Protein AF-A0AAW2MIX3-F1 (afdb_monomer_lite)

Structure (mmCIF, N/CA/C/O backbone):
data_AF-A0AAW2MIX3-F1
#
_entry.id   AF-A0AAW2MIX3-F1
#
loop_
_atom_site.group_PDB
_atom_site.id
_atom_site.type_symbol
_atom_site.label_atom_id
_atom_site.label_alt_id
_atom_site.label_comp_id
_atom_site.label_asym_id
_atom_site.label_entity_id
_atom_site.label_seq_id
_atom_site.pdbx_PDB_ins_code
_atom_site.Cartn_x
_atom_site.Cartn_y
_atom_site.Cartn_z
_atom_site.occupancy
_atom_site.B_iso_or_equiv
_atom_site.auth_seq_id
_atom_site.auth_comp_id
_atom_site.auth_asym_id
_atom_site.auth_atom_id
_atom_site.pdbx_PDB_model_num
ATOM 1 N N . MET A 1 1 ? 15.160 -0.524 -24.556 1.00 44.72 1 MET A N 1
ATOM 2 C CA . MET A 1 1 ? 13.922 0.249 -24.308 1.00 44.72 1 MET A CA 1
ATOM 3 C C . MET A 1 1 ? 13.559 0.033 -22.847 1.00 44.72 1 MET A C 1
ATOM 5 O O . MET A 1 1 ? 12.812 -0.873 -22.535 1.00 44.72 1 MET A O 1
ATOM 9 N N . GLU A 1 2 ? 14.205 0.774 -21.946 1.00 51.66 2 GLU A N 1
ATOM 10 C CA . GLU A 1 2 ? 14.177 0.508 -20.489 1.00 51.66 2 GLU A CA 1
ATOM 11 C C . GLU A 1 2 ? 13.822 1.777 -19.703 1.00 51.66 2 GLU A C 1
ATOM 13 O O . GLU A 1 2 ? 13.201 1.726 -18.649 1.00 51.66 2 GLU A O 1
ATOM 18 N N . SER A 1 3 ? 14.149 2.943 -20.270 1.00 54.50 3 SER A N 1
ATOM 19 C CA . SER A 1 3 ? 13.828 4.259 -19.723 1.00 54.50 3 SER A CA 1
ATOM 20 C C . SER A 1 3 ? 12.331 4.548 -19.686 1.00 54.50 3 SER A C 1
ATOM 22 O O . SER A 1 3 ? 11.904 5.355 -18.871 1.00 54.50 3 SER A O 1
ATOM 24 N N . ALA A 1 4 ? 11.529 3.897 -20.539 1.00 54.25 4 ALA A N 1
ATOM 25 C CA . ALA A 1 4 ? 10.089 4.121 -20.558 1.00 54.25 4 ALA A CA 1
ATOM 26 C C . ALA A 1 4 ? 9.392 3.548 -19.309 1.00 54.25 4 ALA A C 1
ATOM 28 O O . ALA A 1 4 ? 8.553 4.183 -18.679 1.00 54.25 4 ALA A O 1
ATOM 29 N N . PHE A 1 5 ? 9.845 2.370 -18.890 1.00 60.25 5 PHE A N 1
ATOM 30 C CA . PHE A 1 5 ? 9.287 1.645 -17.758 1.00 60.25 5 PHE A CA 1
ATOM 31 C C . PHE A 1 5 ? 9.566 2.345 -16.416 1.00 60.25 5 PHE A C 1
ATOM 33 O O . PHE A 1 5 ? 8.817 2.192 -15.455 1.00 60.25 5 PHE A O 1
ATOM 40 N N . THR A 1 6 ? 10.631 3.149 -16.328 1.00 68.31 6 THR A N 1
ATOM 41 C CA . THR A 1 6 ? 11.022 3.818 -15.079 1.00 68.31 6 THR A CA 1
ATOM 42 C C . THR A 1 6 ? 10.226 5.092 -14.804 1.00 68.31 6 THR A C 1
ATOM 44 O O . THR A 1 6 ? 9.919 5.357 -13.639 1.00 68.31 6 THR A O 1
ATOM 47 N N . TRP A 1 7 ? 9.851 5.870 -15.828 1.00 71.38 7 TRP A N 1
ATOM 48 C CA . TRP A 1 7 ? 9.022 7.067 -15.629 1.00 71.38 7 TRP A CA 1
ATOM 49 C C . TRP A 1 7 ? 7.572 6.704 -15.313 1.00 71.38 7 TRP A C 1
ATOM 51 O O . TRP A 1 7 ? 6.997 7.301 -14.403 1.00 71.38 7 TRP A O 1
ATOM 61 N N . GLU A 1 8 ? 7.020 5.686 -15.979 1.00 78.38 8 GLU A N 1
ATOM 62 C CA . GLU A 1 8 ? 5.681 5.154 -15.693 1.00 78.38 8 GLU A CA 1
ATOM 63 C C . GLU A 1 8 ? 5.608 4.614 -14.266 1.00 78.38 8 GLU A C 1
ATOM 65 O O . GLU A 1 8 ? 4.694 4.950 -13.515 1.00 78.38 8 GLU A O 1
ATOM 70 N N . ASN A 1 9 ? 6.623 3.853 -13.846 1.00 80.00 9 ASN A N 1
ATOM 71 C CA . ASN A 1 9 ? 6.695 3.321 -12.490 1.00 80.00 9 ASN A CA 1
ATOM 72 C C . ASN A 1 9 ? 6.850 4.445 -11.448 1.00 80.00 9 ASN A C 1
ATOM 74 O O . ASN A 1 9 ? 6.180 4.442 -10.417 1.00 80.00 9 ASN A O 1
ATOM 78 N N . LYS A 1 10 ? 7.658 5.476 -11.731 1.00 82.31 10 LYS A N 1
ATOM 79 C CA . LYS A 1 10 ? 7.794 6.643 -10.844 1.00 82.31 10 LYS A CA 1
ATOM 80 C C . LYS A 1 10 ? 6.488 7.436 -10.721 1.00 82.31 10 LYS A C 1
ATOM 82 O O . LYS A 1 10 ? 6.138 7.844 -9.614 1.00 82.31 10 LYS A O 1
ATOM 87 N N . ALA A 1 11 ? 5.767 7.632 -11.824 1.00 87.44 11 ALA A N 1
ATOM 88 C CA . ALA A 1 11 ? 4.453 8.271 -11.817 1.00 87.44 11 ALA A CA 1
ATOM 89 C C . ALA A 1 11 ? 3.439 7.435 -11.020 1.00 87.44 11 ALA A C 1
ATOM 91 O O . ALA A 1 11 ? 2.768 7.964 -10.138 1.00 87.44 11 ALA A O 1
ATOM 92 N N . LEU A 1 12 ? 3.405 6.119 -11.238 1.00 87.50 12 LEU A N 1
ATOM 93 C CA . LEU A 1 12 ? 2.524 5.199 -10.519 1.00 87.50 12 LEU A CA 1
ATOM 94 C C . LEU A 1 12 ? 2.807 5.174 -9.008 1.00 87.50 12 LEU A C 1
ATOM 96 O O . LEU A 1 12 ? 1.877 5.213 -8.204 1.00 87.50 12 LEU A O 1
ATOM 100 N N . ILE A 1 13 ? 4.081 5.165 -8.604 1.00 87.81 13 ILE A N 1
ATOM 101 C CA . ILE A 1 13 ? 4.487 5.278 -7.195 1.00 87.81 13 ILE A CA 1
ATOM 102 C C . ILE A 1 13 ? 3.988 6.596 -6.594 1.00 87.81 13 ILE A C 1
ATOM 104 O O . ILE A 1 13 ? 3.504 6.606 -5.459 1.00 87.81 13 ILE A O 1
ATOM 108 N N . ASN A 1 14 ? 4.093 7.699 -7.337 1.00 90.81 14 ASN A N 1
ATOM 109 C CA . ASN A 1 14 ? 3.629 9.002 -6.875 1.00 90.81 14 ASN A CA 1
ATOM 110 C C . ASN A 1 14 ? 2.103 9.022 -6.678 1.00 90.81 14 ASN A C 1
ATOM 112 O O . ASN A 1 14 ? 1.632 9.445 -5.623 1.00 90.81 14 ASN A O 1
ATOM 116 N N . GLU A 1 15 ? 1.336 8.502 -7.637 1.00 92.38 15 GLU A N 1
ATOM 117 C CA . GLU A 1 15 ? -0.127 8.395 -7.534 1.00 92.38 15 GLU A CA 1
ATOM 118 C C . GLU A 1 15 ? -0.562 7.489 -6.371 1.00 92.38 15 GLU A C 1
ATOM 120 O O . GLU A 1 15 ? -1.434 7.854 -5.579 1.00 92.38 15 GLU A O 1
ATOM 125 N N . LEU A 1 16 ? 0.092 6.337 -6.190 1.00 92.06 16 LEU A N 1
ATOM 126 C CA . LEU A 1 16 ? -0.186 5.437 -5.065 1.00 92.06 16 LEU A CA 1
ATOM 127 C C . LEU A 1 16 ? 0.159 6.064 -3.712 1.00 92.06 16 LEU A C 1
ATOM 129 O O . LEU A 1 16 ? -0.563 5.854 -2.737 1.00 92.06 16 LEU A O 1
ATOM 133 N N . THR A 1 17 ? 1.236 6.847 -3.643 1.00 91.44 17 THR A N 1
ATOM 134 C CA . THR A 1 17 ? 1.628 7.557 -2.418 1.00 91.44 17 THR A CA 1
ATOM 135 C C . THR A 1 17 ? 0.598 8.626 -2.059 1.00 91.44 17 THR A C 1
ATOM 137 O O . THR A 1 17 ? 0.156 8.687 -0.910 1.00 91.44 17 THR A O 1
ATOM 140 N N . GLN A 1 18 ? 0.145 9.408 -3.043 1.00 94.38 18 GLN A N 1
ATOM 141 C CA . GLN A 1 18 ? -0.931 10.383 -2.853 1.00 94.38 18 GLN A CA 1
ATOM 142 C C . GLN A 1 18 ? -2.241 9.706 -2.415 1.00 94.38 18 GLN A C 1
ATOM 144 O O . GLN A 1 18 ? -2.898 10.171 -1.482 1.00 94.38 18 GLN A O 1
ATOM 149 N N . GLY A 1 19 ? -2.614 8.584 -3.040 1.00 93.00 19 GLY A N 1
ATOM 150 C CA . GLY A 1 19 ? -3.798 7.804 -2.665 1.00 93.00 19 GLY A CA 1
ATOM 151 C C . GLY A 1 19 ? -3.736 7.273 -1.228 1.00 93.00 19 GLY A C 1
ATOM 152 O O . GLY A 1 19 ? -4.713 7.382 -0.483 1.00 93.00 19 GLY A O 1
ATOM 153 N N . LEU A 1 20 ? -2.570 6.773 -0.806 1.00 92.88 20 LEU A N 1
ATOM 154 C CA . LEU A 1 20 ? -2.325 6.314 0.563 1.00 92.88 20 LEU A CA 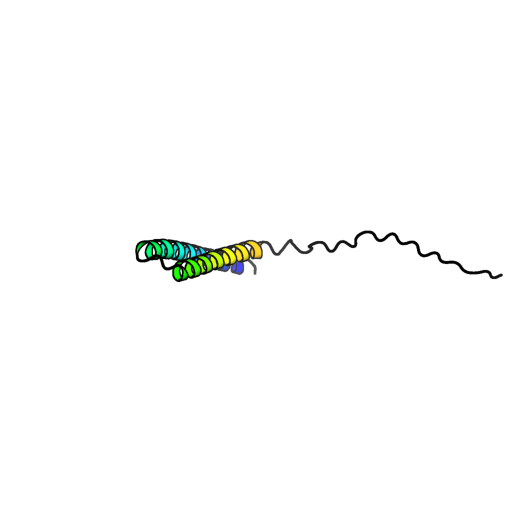1
ATOM 155 C C . LEU A 1 20 ? -2.475 7.446 1.588 1.00 92.88 20 LEU A C 1
ATOM 157 O O . LEU A 1 20 ? -3.069 7.245 2.649 1.00 92.88 20 LEU A O 1
ATOM 161 N N . GLU A 1 21 ? -1.957 8.636 1.289 1.00 94.31 21 GLU A N 1
ATOM 162 C CA . GLU A 1 21 ? -2.088 9.792 2.178 1.00 94.31 21 GLU A CA 1
ATOM 163 C C . GLU A 1 21 ? -3.549 10.234 2.322 1.00 94.31 21 GLU A C 1
ATOM 165 O O . GLU A 1 21 ? -4.033 10.411 3.444 1.00 94.31 21 GLU A O 1
ATOM 170 N N . LYS A 1 22 ? -4.295 10.298 1.213 1.00 92.62 22 LYS A N 1
ATOM 171 C CA . LYS A 1 22 ? -5.737 10.589 1.242 1.00 92.62 22 LYS A CA 1
ATOM 172 C C . LYS A 1 22 ? -6.516 9.543 2.040 1.00 92.62 22 LYS A C 1
ATOM 174 O O . LYS A 1 22 ? -7.395 9.909 2.816 1.00 92.62 22 LYS A O 1
ATOM 179 N N . ALA A 1 23 ? -6.171 8.258 1.929 1.00 92.38 23 ALA A N 1
ATOM 180 C CA . ALA A 1 23 ? -6.789 7.198 2.728 1.00 92.38 23 ALA A CA 1
ATOM 181 C C . ALA A 1 23 ? -6.498 7.350 4.235 1.00 92.38 23 ALA A C 1
ATOM 183 O O . ALA A 1 23 ? -7.377 7.109 5.067 1.00 92.38 23 ALA A O 1
ATOM 184 N N . LYS A 1 24 ? -5.291 7.797 4.609 1.00 90.81 24 LYS A N 1
ATOM 185 C CA . LYS A 1 24 ? -4.951 8.114 6.007 1.00 90.81 24 LYS A CA 1
ATOM 186 C C . LYS A 1 24 ? -5.744 9.312 6.528 1.00 90.81 24 LYS A C 1
ATOM 188 O O . LYS A 1 24 ? -6.254 9.242 7.644 1.00 90.81 24 LYS A O 1
ATOM 193 N N . GLN A 1 25 ? -5.892 10.368 5.727 1.00 90.69 25 GLN A N 1
ATOM 194 C CA . GLN A 1 25 ? -6.741 11.514 6.075 1.00 90.69 25 GLN A CA 1
ATOM 195 C C . GLN A 1 25 ? -8.205 11.085 6.233 1.00 90.69 25 GLN A C 1
ATOM 197 O O . GLN A 1 25 ? -8.835 11.406 7.240 1.00 90.69 25 GLN A O 1
ATOM 202 N N . LEU A 1 26 ? -8.720 10.268 5.308 1.00 88.75 26 LEU A N 1
ATOM 203 C CA . LEU A 1 26 ? -10.071 9.709 5.376 1.00 88.75 26 LEU A CA 1
ATOM 204 C C . LEU A 1 26 ? -10.294 8.915 6.674 1.00 88.75 26 LEU A C 1
ATOM 206 O O . LEU A 1 26 ? -11.339 9.062 7.305 1.00 88.75 26 LEU A O 1
ATOM 210 N N . ARG A 1 27 ? -9.297 8.140 7.127 1.00 87.31 27 ARG A N 1
ATOM 211 C CA . ARG A 1 27 ? -9.352 7.442 8.422 1.00 87.31 27 ARG A CA 1
ATOM 212 C C . ARG A 1 27 ? -9.512 8.400 9.598 1.00 87.31 27 ARG A C 1
ATOM 214 O O . ARG A 1 27 ? -10.306 8.121 10.490 1.00 87.31 27 ARG A O 1
ATOM 221 N N . ILE A 1 28 ? -8.777 9.510 9.607 1.00 85.31 28 ILE A N 1
ATOM 222 C CA . ILE A 1 28 ? -8.851 10.511 10.682 1.00 85.31 28 ILE A CA 1
ATOM 223 C C . ILE A 1 28 ? -10.241 11.162 10.702 1.00 85.31 28 ILE A C 1
ATOM 225 O O . ILE A 1 28 ? -10.866 11.232 11.758 1.00 85.31 28 ILE A O 1
ATOM 229 N N . HIS A 1 29 ? -10.759 11.562 9.537 1.00 83.81 29 HIS A N 1
ATOM 230 C CA . HIS A 1 29 ? -12.088 12.170 9.422 1.00 83.81 29 HIS A CA 1
ATOM 231 C C . HIS A 1 29 ? -13.217 11.223 9.849 1.00 83.81 29 HIS A C 1
ATOM 233 O O . HIS A 1 29 ? -14.113 11.629 10.590 1.00 83.81 29 HIS A O 1
ATOM 239 N N . LEU A 1 30 ? -13.168 9.954 9.436 1.00 81.75 30 LEU A N 1
ATOM 240 C CA . LEU A 1 30 ? -14.192 8.971 9.802 1.00 81.75 30 LEU A CA 1
ATOM 241 C C . LEU A 1 30 ? -14.128 8.605 11.291 1.00 81.75 30 LEU A C 1
ATOM 243 O O . LEU A 1 30 ? -15.164 8.573 11.954 1.00 81.75 30 LEU A O 1
ATOM 247 N N . CYS A 1 31 ? -12.922 8.442 11.846 1.00 72.25 31 CYS A N 1
ATOM 248 C CA . CYS A 1 31 ? -12.724 8.203 13.279 1.00 72.25 31 CYS A CA 1
ATOM 249 C C . CYS A 1 31 ? -13.235 9.373 14.142 1.00 72.25 31 CYS A C 1
ATOM 251 O O . CYS A 1 31 ? -13.763 9.155 15.228 1.00 72.25 31 CYS A O 1
ATOM 253 N N . SER A 1 32 ? -13.142 10.608 13.634 1.00 75.50 32 SER A N 1
ATOM 254 C CA . SER A 1 32 ? -13.650 11.803 14.316 1.00 75.50 32 SER A CA 1
ATOM 255 C C . SER A 1 32 ? -15.173 11.954 14.263 1.00 75.50 32 SER A C 1
ATOM 257 O O . SER A 1 32 ? -15.723 12.655 15.109 1.00 75.50 32 SER A O 1
ATOM 259 N N . THR A 1 33 ? -15.850 11.374 13.266 1.00 70.50 33 THR A N 1
ATOM 260 C CA . THR A 1 33 ? -17.278 11.648 13.019 1.00 70.50 33 THR A CA 1
ATOM 261 C C . THR A 1 33 ? -18.178 10.586 13.645 1.00 70.50 33 THR A C 1
ATOM 263 O O . THR A 1 33 ? -19.141 10.932 14.317 1.00 70.50 33 THR A O 1
ATOM 266 N N . CYS A 1 34 ? -17.850 9.303 13.476 1.00 63.03 34 CYS A N 1
ATOM 267 C CA . CYS A 1 34 ? -18.489 8.176 14.163 1.00 63.03 34 CYS A CA 1
ATOM 268 C C . CYS A 1 34 ? -17.595 6.937 13.985 1.00 63.03 34 CYS A C 1
ATOM 270 O O . CYS A 1 34 ? -17.536 6.402 12.875 1.00 63.03 34 CYS A O 1
ATOM 272 N N . PRO A 1 35 ? -16.921 6.438 15.035 1.00 66.50 35 PRO A N 1
ATOM 273 C CA . PRO A 1 35 ? -16.070 5.262 14.913 1.00 66.50 35 PRO A CA 1
ATOM 274 C C . PRO A 1 35 ? -16.933 4.011 14.709 1.00 66.50 35 PRO A C 1
ATOM 276 O O . PRO A 1 35 ? -17.456 3.425 15.653 1.00 66.50 35 PRO A O 1
ATOM 279 N N . SER A 1 36 ? -17.095 3.597 13.454 1.00 78.25 36 SER A N 1
ATOM 280 C CA . SER A 1 36 ? -17.658 2.295 13.107 1.00 78.25 36 SER A CA 1
ATOM 281 C C . SER A 1 36 ? -16.516 1.304 12.901 1.00 78.25 36 SER A C 1
ATOM 283 O O . SER A 1 36 ? -15.646 1.520 12.056 1.00 78.25 36 SER A O 1
ATOM 285 N N . GLU A 1 37 ? -16.526 0.198 13.644 1.00 79.31 37 GLU A N 1
ATOM 286 C CA . GLU A 1 37 ? -15.515 -0.865 13.541 1.00 79.31 37 GLU A CA 1
ATOM 287 C C . GLU A 1 37 ? -15.379 -1.391 12.100 1.00 79.31 37 GLU A C 1
ATOM 289 O O . GLU A 1 37 ? -14.273 -1.595 11.599 1.00 79.31 37 GLU A O 1
ATOM 294 N N . ALA A 1 38 ? -16.498 -1.505 11.378 1.00 81.12 38 ALA A N 1
ATOM 295 C CA . ALA A 1 38 ? -16.507 -1.892 9.970 1.00 81.12 38 ALA A CA 1
ATOM 296 C C . ALA A 1 38 ? -15.781 -0.873 9.069 1.00 81.12 38 ALA A C 1
ATOM 298 O O . ALA A 1 38 ? -15.076 -1.268 8.138 1.00 81.12 38 ALA A O 1
ATOM 299 N N . GLN A 1 39 ? -15.909 0.429 9.348 1.00 83.69 39 GLN A N 1
ATOM 300 C CA . GLN A 1 39 ? -15.207 1.473 8.593 1.00 83.69 39 GLN A CA 1
ATOM 301 C C . GLN A 1 39 ? -13.701 1.454 8.871 1.00 83.69 39 GLN A C 1
ATOM 303 O O . GLN A 1 39 ? -12.917 1.555 7.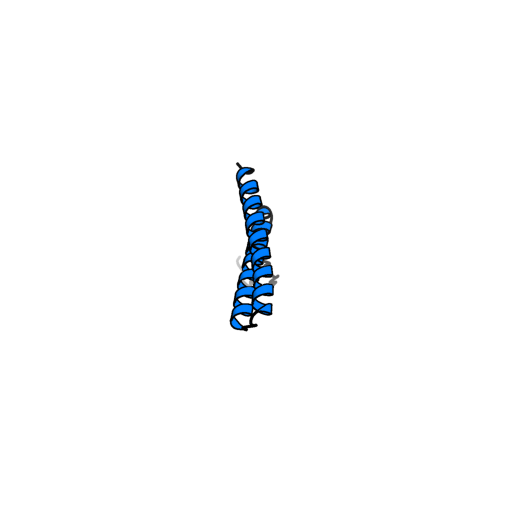925 1.00 83.69 39 GLN A O 1
ATOM 3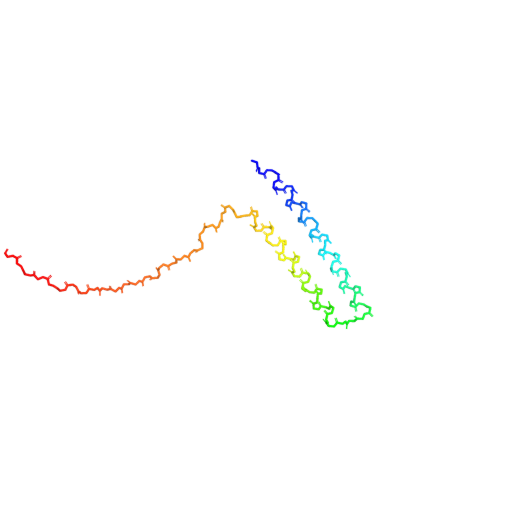08 N N . ASP A 1 40 ? -13.281 1.263 10.127 1.00 84.12 40 ASP A N 1
ATOM 309 C CA . ASP A 1 40 ? -11.856 1.138 10.473 1.00 84.12 40 ASP A CA 1
ATOM 310 C C . ASP A 1 40 ? -11.225 -0.089 9.798 1.00 84.12 40 ASP A C 1
ATOM 312 O O . ASP A 1 40 ? -10.146 0.008 9.208 1.00 84.12 40 ASP A O 1
ATOM 316 N N . LEU A 1 41 ? -11.926 -1.228 9.789 1.00 87.69 41 LEU A N 1
ATOM 317 C CA . LEU A 1 41 ? -11.475 -2.441 9.103 1.00 87.69 41 LEU A CA 1
ATOM 318 C C . LEU A 1 41 ? -11.311 -2.233 7.591 1.00 87.69 41 LEU A C 1
ATOM 320 O O . LEU A 1 41 ? -10.299 -2.655 7.020 1.00 87.69 41 LEU A O 1
ATOM 324 N N . LEU A 1 42 ? -12.271 -1.572 6.936 1.00 88.25 42 LEU A N 1
ATOM 325 C CA . LEU A 1 42 ? -12.180 -1.249 5.508 1.00 88.25 42 LEU A CA 1
ATOM 326 C C . LEU A 1 42 ? -11.007 -0.304 5.226 1.00 88.25 42 LEU A C 1
ATOM 328 O O . LEU A 1 42 ? -10.216 -0.567 4.320 1.00 88.25 42 LEU A O 1
ATOM 332 N N . LEU A 1 43 ? -10.830 0.739 6.036 1.00 90.00 43 LEU A N 1
ATOM 333 C CA . LEU A 1 43 ? -9.725 1.689 5.900 1.00 90.00 43 LEU A CA 1
ATOM 334 C C . LEU A 1 43 ? -8.360 1.034 6.100 1.00 90.00 43 LEU A C 1
ATOM 336 O O . LEU A 1 43 ? -7.444 1.274 5.313 1.00 90.00 43 LEU A O 1
ATOM 340 N N . ARG A 1 44 ? -8.216 0.164 7.103 1.00 89.94 44 ARG A N 1
ATOM 341 C CA . ARG A 1 44 ? -6.985 -0.615 7.305 1.00 89.94 44 ARG A CA 1
ATOM 342 C C . ARG A 1 44 ? -6.680 -1.507 6.113 1.00 89.94 44 ARG A C 1
ATOM 344 O O . ARG A 1 44 ? -5.523 -1.575 5.699 1.00 89.94 44 ARG A O 1
ATOM 351 N N . ARG A 1 45 ? -7.691 -2.173 5.542 1.00 92.50 45 ARG A N 1
ATOM 352 C CA . ARG A 1 45 ? -7.507 -2.978 4.325 1.00 92.50 45 ARG A CA 1
ATOM 353 C C . ARG A 1 45 ? -7.055 -2.111 3.160 1.00 92.50 45 ARG A C 1
ATOM 355 O O . ARG A 1 45 ? -6.072 -2.468 2.520 1.00 92.50 45 ARG A O 1
ATOM 362 N N . ILE A 1 46 ? -7.705 -0.972 2.926 1.00 92.56 46 ILE A N 1
ATOM 363 C CA . ILE A 1 46 ? -7.324 -0.025 1.870 1.00 92.56 46 ILE A CA 1
ATOM 364 C C . ILE A 1 46 ? -5.856 0.382 2.045 1.00 92.56 46 ILE A C 1
ATOM 366 O O . ILE A 1 46 ? -5.051 0.141 1.147 1.00 92.56 46 ILE A O 1
ATOM 370 N N . ILE A 1 47 ? -5.482 0.884 3.226 1.00 92.06 47 ILE A N 1
ATOM 371 C CA . ILE A 1 47 ? -4.108 1.295 3.558 1.00 92.06 47 ILE A CA 1
ATOM 372 C C . ILE A 1 47 ? -3.110 0.151 3.317 1.00 92.06 47 ILE A C 1
ATOM 374 O O . ILE A 1 47 ? -2.130 0.337 2.598 1.00 92.06 47 ILE A O 1
ATO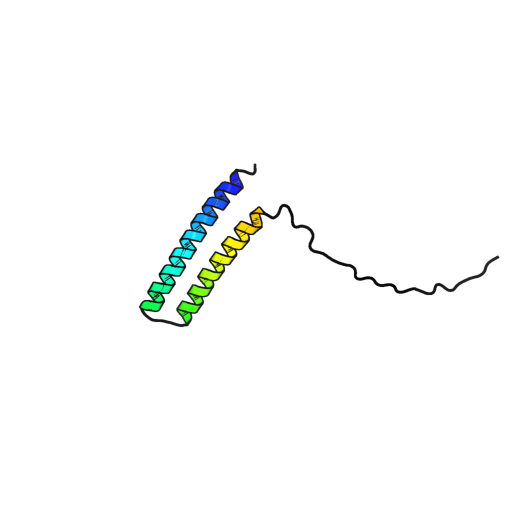M 378 N N . SER A 1 48 ? -3.390 -1.049 3.834 1.00 92.44 48 SER A N 1
ATOM 379 C CA . SER A 1 48 ? -2.523 -2.220 3.647 1.00 92.44 48 SER A CA 1
ATOM 380 C C . SER A 1 48 ? -2.359 -2.599 2.172 1.00 92.44 48 SER A C 1
ATOM 382 O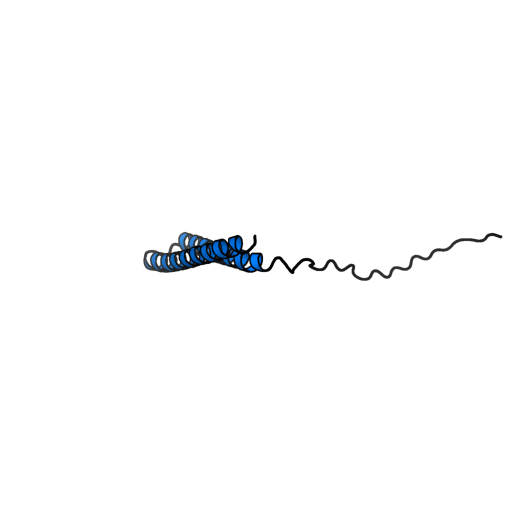 O . SER A 1 48 ? -1.293 -3.054 1.758 1.00 92.44 48 SER A O 1
ATOM 384 N N . THR A 1 49 ? -3.395 -2.404 1.356 1.00 92.81 49 THR A N 1
ATOM 385 C CA . THR A 1 49 ? -3.350 -2.717 -0.079 1.00 92.81 49 THR A CA 1
ATOM 386 C C . THR A 1 49 ? -2.449 -1.732 -0.828 1.00 92.81 49 THR A C 1
ATOM 388 O O . THR A 1 49 ? -1.640 -2.158 -1.651 1.00 92.81 49 THR A O 1
ATOM 391 N N . PHE A 1 50 ? -2.505 -0.440 -0.486 1.00 92.00 50 PHE A N 1
ATOM 392 C CA . PHE A 1 50 ? -1.587 0.574 -1.020 1.00 92.00 50 PHE A CA 1
ATOM 393 C C . PHE A 1 50 ? -0.129 0.299 -0.627 1.00 92.00 50 PHE A C 1
ATOM 395 O O . PHE A 1 50 ? 0.759 0.356 -1.477 1.00 92.00 50 PHE A O 1
ATOM 402 N N . GLU A 1 51 ? 0.129 -0.049 0.637 1.00 90.06 51 GLU A N 1
ATOM 403 C CA . GLU A 1 51 ? 1.478 -0.395 1.106 1.00 90.06 51 GLU A CA 1
ATOM 404 C C . GLU A 1 51 ? 2.038 -1.619 0.371 1.00 90.06 51 GLU A C 1
ATOM 406 O O . GLU A 1 51 ? 3.186 -1.603 -0.077 1.00 90.06 51 GLU A O 1
ATOM 411 N N . LYS A 1 52 ? 1.212 -2.653 0.165 1.00 89.81 52 LYS A N 1
ATOM 412 C CA . LYS A 1 52 ? 1.581 -3.830 -0.636 1.00 89.81 52 LYS A CA 1
ATOM 413 C C . LYS A 1 52 ? 1.887 -3.466 -2.086 1.00 89.81 52 LYS A C 1
ATOM 415 O O . LYS A 1 52 ? 2.902 -3.919 -2.605 1.00 89.81 52 LYS A O 1
ATOM 420 N N . ALA A 1 53 ? 1.063 -2.634 -2.722 1.00 88.25 53 ALA A N 1
ATOM 421 C CA . ALA A 1 53 ? 1.303 -2.183 -4.091 1.00 88.25 53 ALA A CA 1
ATOM 422 C C . ALA A 1 53 ? 2.638 -1.427 -4.212 1.00 88.25 53 ALA A C 1
ATOM 424 O O . ALA A 1 53 ? 3.433 -1.715 -5.105 1.00 88.25 53 ALA A O 1
ATOM 425 N N . LEU A 1 54 ? 2.938 -0.531 -3.266 1.00 87.25 54 LEU A N 1
ATOM 426 C CA . LEU A 1 54 ? 4.212 0.192 -3.222 1.00 87.25 54 LEU A CA 1
ATOM 427 C C . LEU A 1 54 ? 5.413 -0.737 -2.984 1.00 87.25 54 LEU A C 1
ATOM 429 O O . LEU A 1 54 ? 6.468 -0.525 -3.583 1.00 87.25 54 LEU A O 1
ATOM 433 N N . MET A 1 55 ? 5.275 -1.770 -2.144 1.00 84.62 55 MET A N 1
ATOM 434 C CA . MET A 1 55 ? 6.326 -2.782 -1.963 1.00 84.62 55 MET A CA 1
ATOM 435 C C . MET A 1 55 ? 6.577 -3.572 -3.248 1.00 84.62 55 MET A C 1
ATOM 437 O O . MET A 1 55 ? 7.730 -3.709 -3.646 1.00 84.62 55 MET A O 1
ATOM 441 N N . ILE A 1 56 ? 5.520 -4.041 -3.918 1.00 83.12 56 ILE A N 1
ATOM 442 C CA . ILE A 1 56 ? 5.625 -4.798 -5.174 1.00 83.12 56 ILE A CA 1
ATOM 443 C C . ILE A 1 56 ? 6.286 -3.946 -6.261 1.00 83.12 56 ILE A C 1
ATOM 445 O O . ILE A 1 56 ? 7.172 -4.434 -6.953 1.00 83.12 56 ILE A O 1
ATOM 449 N N . LEU A 1 57 ? 5.926 -2.664 -6.378 1.00 80.44 57 LEU A N 1
ATOM 450 C CA . LEU A 1 57 ? 6.528 -1.758 -7.364 1.00 80.44 57 LEU A CA 1
ATOM 451 C C . LEU A 1 57 ? 8.007 -1.470 -7.089 1.00 80.44 57 LEU A C 1
ATOM 453 O O . LEU A 1 57 ? 8.804 -1.409 -8.026 1.00 80.44 57 LEU A O 1
ATOM 457 N N . LYS A 1 58 ? 8.397 -1.346 -5.814 1.00 74.44 58 LYS A N 1
ATOM 458 C CA . LYS A 1 58 ? 9.808 -1.202 -5.416 1.00 74.44 58 LYS A CA 1
ATOM 459 C C . LYS A 1 58 ? 10.605 -2.489 -5.639 1.00 74.44 58 LYS A C 1
ATOM 461 O O . LYS A 1 58 ? 11.759 -2.420 -6.047 1.00 74.44 58 LYS A O 1
ATOM 466 N N . TRP A 1 59 ? 10.001 -3.651 -5.395 1.00 66.38 59 TRP A N 1
ATOM 467 C CA . TRP A 1 59 ? 10.642 -4.957 -5.584 1.00 66.38 59 TRP A CA 1
ATOM 468 C C . TRP A 1 59 ? 10.734 -5.351 -7.061 1.00 66.38 59 TRP A C 1
ATOM 470 O O . TRP A 1 59 ? 11.746 -5.908 -7.477 1.00 66.38 59 TRP A O 1
ATOM 480 N N . GLY A 1 60 ? 9.740 -4.996 -7.877 1.00 61.12 60 GLY A N 1
ATOM 481 C CA . GLY A 1 60 ? 9.725 -5.236 -9.322 1.00 61.12 60 GLY A CA 1
ATOM 482 C C . GLY A 1 60 ? 10.832 -4.501 -10.085 1.00 61.12 60 GLY A C 1
ATOM 483 O O . GLY A 1 60 ? 11.221 -4.949 -11.156 1.00 61.12 60 GLY A O 1
ATOM 484 N N . GLY A 1 61 ? 11.404 -3.432 -9.515 1.00 55.50 61 GLY A N 1
ATOM 485 C CA . GLY A 1 61 ? 12.617 -2.787 -10.037 1.00 55.50 61 GLY A CA 1
ATOM 486 C C . GLY A 1 61 ? 13.920 -3.551 -9.753 1.00 55.50 61 GLY A C 1
ATOM 487 O O . GLY A 1 61 ? 14.941 -3.245 -10.360 1.00 55.50 61 GLY A O 1
ATOM 488 N N . SER A 1 62 ? 13.897 -4.544 -8.855 1.00 50.62 62 SER A N 1
ATOM 489 C CA . SER A 1 62 ? 15.053 -5.370 -8.465 1.00 50.62 62 SER A CA 1
ATOM 490 C C . SER A 1 62 ? 14.966 -6.820 -8.962 1.00 50.62 62 SER A C 1
ATOM 492 O O . SER A 1 62 ? 15.896 -7.600 -8.735 1.00 50.62 62 SER A O 1
ATOM 494 N N . VAL A 1 63 ? 13.900 -7.204 -9.678 1.00 48.00 63 VAL A N 1
ATOM 495 C CA . VAL A 1 63 ? 13.761 -8.523 -10.333 1.00 48.00 63 VAL A CA 1
ATOM 496 C C . VAL A 1 63 ? 14.617 -8.576 -11.614 1.00 48.00 63 VAL A C 1
ATOM 498 O O . VAL A 1 63 ? 14.166 -8.889 -12.705 1.00 48.00 63 VAL A O 1
ATOM 501 N N . GLY A 1 64 ? 15.896 -8.232 -11.473 1.00 49.62 64 GLY A N 1
ATOM 502 C CA . GLY A 1 64 ? 16.986 -8.654 -12.354 1.00 49.62 64 GLY A CA 1
ATOM 503 C C . GLY A 1 64 ? 18.022 -9.526 -11.626 1.00 49.62 64 GLY A C 1
ATOM 504 O O . GLY A 1 64 ? 18.904 -10.087 -12.268 1.00 49.62 64 GLY A O 1
ATOM 505 N N . GLN A 1 65 ? 17.937 -9.667 -10.295 1.00 46.53 65 GLN A N 1
ATOM 506 C CA . GLN A 1 65 ? 18.908 -10.406 -9.475 1.00 46.53 65 GLN A CA 1
ATOM 507 C C . GLN A 1 65 ? 18.229 -11.039 -8.245 1.00 46.53 65 GLN A C 1
ATOM 509 O O . GLN A 1 65 ? 18.499 -10.654 -7.115 1.00 46.53 65 GLN A O 1
ATOM 514 N N . ALA A 1 66 ? 17.305 -11.981 -8.449 1.00 44.75 66 ALA A N 1
ATOM 515 C CA . ALA A 1 66 ? 16.915 -12.955 -7.415 1.00 44.75 66 ALA A CA 1
ATOM 516 C C . ALA A 1 66 ? 16.175 -14.169 -8.019 1.00 44.75 66 ALA A C 1
ATOM 518 O O . ALA A 1 66 ? 15.146 -14.607 -7.512 1.00 44.75 66 ALA A O 1
ATOM 519 N N . GLN A 1 67 ? 16.689 -14.729 -9.116 1.00 50.16 67 GLN A N 1
ATOM 520 C CA . GLN A 1 67 ? 16.769 -16.191 -9.201 1.00 50.16 67 GLN A CA 1
ATOM 521 C C . GLN A 1 67 ? 18.073 -16.506 -8.457 1.00 50.16 67 GLN A C 1
ATOM 523 O O . GLN A 1 67 ? 19.106 -15.947 -8.794 1.00 50.16 67 GLN A O 1
ATOM 528 N N . GLU A 1 68 ? 18.097 -17.208 -7.333 1.00 39.03 68 GLU A N 1
ATOM 529 C CA . GLU A 1 68 ? 17.641 -18.579 -7.184 1.00 39.03 68 GLU A CA 1
ATOM 530 C C . GLU A 1 68 ? 17.481 -18.846 -5.678 1.00 39.03 68 GLU A C 1
ATOM 532 O O . GLU A 1 68 ? 18.457 -18.941 -4.933 1.00 39.03 68 GLU A O 1
ATOM 537 N N . CYS A 1 69 ? 16.239 -18.897 -5.193 1.00 33.59 69 CYS A N 1
ATOM 538 C CA . CYS A 1 69 ? 15.973 -19.307 -3.821 1.00 33.59 69 CYS A CA 1
ATOM 539 C C . CYS A 1 69 ? 16.129 -20.832 -3.743 1.00 33.59 69 CYS A C 1
ATOM 541 O O . CYS A 1 69 ? 15.224 -21.581 -4.098 1.00 33.59 69 CYS A O 1
ATOM 543 N N . ALA A 1 70 ? 17.333 -21.248 -3.353 1.00 49.19 70 ALA A N 1
ATOM 544 C CA . ALA A 1 70 ? 17.660 -22.433 -2.568 1.00 49.19 70 ALA A CA 1
ATOM 545 C C . ALA A 1 70 ? 16.628 -23.582 -2.571 1.00 49.19 70 ALA A C 1
ATOM 547 O O . ALA A 1 70 ? 15.765 -23.665 -1.698 1.00 49.19 70 ALA A O 1
ATOM 548 N N . VAL A 1 71 ? 16.832 -24.563 -3.455 1.00 43.88 71 VAL A N 1
ATOM 549 C CA . VAL A 1 71 ? 16.459 -25.955 -3.167 1.00 43.88 71 VAL A CA 1
ATOM 550 C C . VAL A 1 71 ? 17.744 -26.702 -2.815 1.00 43.88 71 VAL A C 1
ATOM 552 O O . VAL A 1 71 ? 18.496 -27.139 -3.680 1.00 43.88 71 VAL A O 1
ATOM 555 N N . LEU A 1 72 ? 18.023 -26.810 -1.517 1.00 46.00 72 LEU A N 1
ATOM 556 C CA . LEU A 1 72 ? 19.049 -27.707 -0.985 1.00 46.00 72 LEU A CA 1
ATOM 557 C C . LEU A 1 72 ? 18.601 -29.167 -1.177 1.00 46.00 72 LEU A C 1
ATOM 559 O O . LEU A 1 72 ? 17.531 -29.518 -0.676 1.00 46.00 72 LEU A O 1
ATOM 563 N N . PRO A 1 73 ? 19.416 -30.076 -1.742 1.00 42.12 73 PRO A N 1
ATOM 564 C CA . PRO A 1 73 ? 19.333 -31.476 -1.375 1.00 42.12 73 PRO A CA 1
ATOM 565 C C . PRO A 1 73 ? 20.163 -31.670 -0.102 1.00 42.12 73 PRO A C 1
ATOM 567 O O . PRO A 1 73 ? 21.396 -31.663 -0.113 1.00 42.12 73 PRO A O 1
ATOM 570 N N . VAL A 1 74 ? 19.476 -31.829 1.030 1.00 47.12 74 VAL A N 1
ATOM 571 C CA . VAL A 1 74 ? 20.102 -32.320 2.258 1.00 47.12 74 VAL A CA 1
ATOM 572 C C . VAL A 1 74 ? 20.695 -33.703 1.987 1.00 47.12 74 VAL A C 1
ATOM 574 O O . VAL A 1 74 ? 20.006 -34.657 1.642 1.00 47.12 74 VAL A O 1
ATOM 577 N N . ARG A 1 75 ? 22.013 -33.755 2.166 1.00 47.44 75 ARG A N 1
ATOM 578 C CA . ARG A 1 75 ? 22.889 -34.895 2.447 1.00 47.44 75 ARG A CA 1
ATOM 579 C C . ARG A 1 75 ? 22.150 -36.175 2.882 1.00 47.44 75 ARG A C 1
ATOM 581 O O . ARG A 1 75 ? 21.854 -36.361 4.057 1.00 47.44 75 ARG A O 1
ATOM 588 N N . GLY A 1 76 ? 21.958 -37.096 1.940 1.00 41.16 76 GLY A N 1
ATOM 589 C CA . GLY A 1 76 ? 21.585 -38.487 2.195 1.00 41.16 76 GLY A CA 1
ATOM 590 C C . GLY A 1 76 ? 22.754 -39.419 1.892 1.00 41.16 76 GLY A C 1
ATOM 591 O O . GLY A 1 76 ? 22.833 -39.989 0.810 1.00 41.16 76 GLY A O 1
ATOM 592 N N . VAL A 1 77 ? 23.676 -39.571 2.845 1.00 52.41 77 VAL A N 1
ATOM 593 C CA . VAL A 1 77 ? 24.598 -40.713 2.867 1.00 52.41 77 VAL A CA 1
ATOM 594 C C . VAL A 1 77 ? 23.759 -41.935 3.225 1.00 52.41 77 VAL A C 1
ATOM 596 O O . VAL A 1 77 ? 23.452 -42.146 4.392 1.00 52.41 77 VAL A O 1
ATOM 599 N N . PHE A 1 78 ? 23.380 -42.734 2.232 1.00 40.91 78 PHE A N 1
ATOM 600 C CA . PHE A 1 78 ? 22.928 -44.102 2.458 1.00 40.91 78 PHE A CA 1
ATOM 601 C C . PHE A 1 78 ? 23.676 -45.028 1.510 1.00 40.91 78 PHE A C 1
ATOM 603 O O . PHE A 1 78 ? 23.398 -45.115 0.317 1.00 40.91 78 PHE A O 1
ATOM 610 N N . GLY A 1 79 ? 24.680 -45.697 2.079 1.00 48.53 79 GLY A N 1
ATOM 611 C CA . GLY A 1 79 ? 25.389 -46.781 1.428 1.00 48.53 79 GLY A CA 1
ATOM 612 C C . GLY A 1 79 ? 24.423 -47.907 1.086 1.00 48.53 79 GLY A C 1
ATOM 613 O O . GLY A 1 79 ? 23.716 -48.422 1.953 1.00 48.53 79 GLY A O 1
ATOM 614 N N . ILE A 1 80 ? 24.437 -48.315 -0.178 1.00 50.25 80 ILE A N 1
ATOM 615 C CA . ILE A 1 80 ? 23.791 -49.545 -0.612 1.00 50.25 80 ILE A CA 1
ATOM 616 C C . ILE A 1 80 ? 24.896 -50.575 -0.805 1.00 50.25 80 ILE A C 1
ATOM 618 O O . ILE A 1 80 ? 25.754 -50.465 -1.678 1.00 50.25 80 ILE A O 1
ATOM 622 N N . ARG A 1 81 ? 24.874 -51.570 0.081 1.00 49.50 81 ARG A N 1
ATOM 623 C CA . ARG A 1 81 ? 25.645 -52.807 -0.009 1.00 49.50 81 ARG A CA 1
ATOM 624 C C . ARG A 1 81 ? 25.308 -53.480 -1.342 1.00 49.50 81 ARG A C 1
ATOM 626 O O . ARG A 1 81 ? 24.210 -54.001 -1.505 1.00 49.50 81 ARG A O 1
ATOM 633 N N . GLY A 1 82 ? 26.252 -53.479 -2.277 1.00 41.25 82 GLY A N 1
ATOM 634 C CA . GLY A 1 82 ? 26.180 -54.230 -3.529 1.00 41.25 82 GLY A CA 1
ATOM 635 C C . GLY A 1 82 ? 27.013 -55.502 -3.440 1.00 41.25 82 GLY A C 1
ATOM 636 O O . GLY A 1 82 ? 28.156 -55.537 -3.878 1.00 41.25 82 GLY A O 1
ATOM 637 N N . TRP A 1 83 ? 26.445 -56.542 -2.835 1.00 42.00 83 TRP A N 1
ATOM 638 C CA . TRP A 1 83 ? 26.944 -57.916 -2.906 1.00 42.00 83 TRP A CA 1
ATOM 639 C C . TRP A 1 83 ? 26.612 -58.493 -4.294 1.00 42.00 83 TRP A C 1
ATOM 641 O O . TRP A 1 83 ? 25.457 -58.385 -4.699 1.00 42.00 83 TRP A O 1
ATOM 651 N N . LYS A 1 84 ? 27.598 -59.131 -4.960 1.00 42.41 84 LYS A N 1
ATOM 652 C CA . LYS A 1 84 ? 27.555 -60.181 -6.028 1.00 42.41 84 LYS A CA 1
ATOM 653 C C . LYS A 1 84 ? 28.533 -59.831 -7.166 1.00 42.41 84 LYS A C 1
ATOM 655 O O . LYS A 1 84 ? 28.636 -58.678 -7.530 1.00 42.41 84 LYS A O 1
ATOM 660 N N . SER A 1 85 ? 29.240 -60.735 -7.842 1.00 43.44 85 SER A N 1
ATOM 661 C CA . SER A 1 85 ? 29.410 -62.188 -7.762 1.00 43.44 85 SER A CA 1
ATOM 662 C C . SER A 1 85 ? 30.466 -62.583 -8.812 1.00 43.44 85 SER A C 1
ATOM 664 O O . SER A 1 85 ? 30.317 -62.249 -9.978 1.00 43.44 85 SER A O 1
ATOM 666 N N . LYS A 1 86 ? 31.484 -63.338 -8.392 1.00 51.81 86 LYS A N 1
ATOM 667 C CA . LYS A 1 86 ? 32.103 -64.502 -9.062 1.00 51.81 86 LYS A CA 1
ATOM 668 C C . LYS A 1 86 ? 31.884 -64.709 -10.581 1.00 51.81 86 LYS A C 1
ATOM 670 O O . LYS A 1 86 ? 30.785 -65.094 -10.980 1.00 51.81 86 LYS A O 1
ATOM 675 N N . LYS A 1 87 ? 32.975 -64.641 -11.361 1.00 47.81 87 LYS A N 1
ATOM 676 C CA . LYS A 1 87 ? 33.342 -65.429 -12.575 1.00 47.81 87 LYS A CA 1
ATOM 677 C C . LYS A 1 87 ? 34.514 -64.694 -13.252 1.00 47.81 87 LYS A C 1
ATOM 679 O O . LYS A 1 87 ? 34.430 -63.484 -13.369 1.00 47.81 87 LYS A O 1
ATOM 684 N N . ARG A 1 88 ? 35.585 -65.306 -13.735 1.00 50.06 88 ARG A N 1
ATOM 685 C CA . ARG A 1 88 ? 36.015 -66.698 -13.846 1.00 50.06 88 ARG A CA 1
ATOM 686 C C . ARG A 1 88 ? 37.514 -66.652 -14.139 1.00 50.06 88 ARG A C 1
ATOM 688 O O . ARG A 1 88 ? 37.929 -65.630 -14.725 1.00 50.06 88 ARG A O 1
#

Sequence (88 aa):
MESAFTWENKALINELTQGLEKAKQLRIHLCSTCPSEAQDLLLRRIISTFEKALMILKWGGSVGQAQECAVLPVRGVFGIRGWKSKKR

Radius of gyration: 27.39 Å; c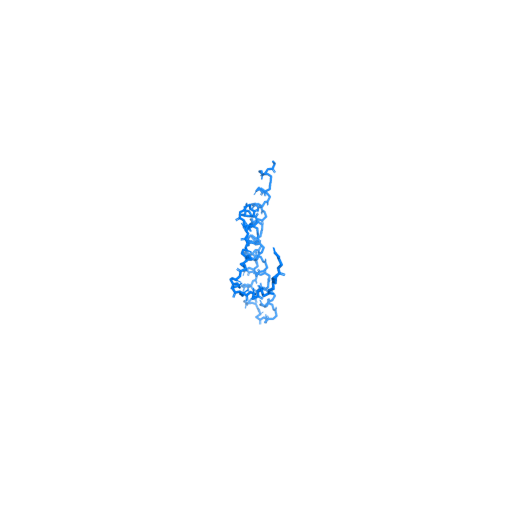hains: 1; bounding box: 54×79×39 Å

Organism: NCBI:txid2727405

pLDDT: mean 70.55, std 19.55, range [33.59, 94.38]

Foldseek 3Di:
DCVVVVVVLVVVLVVLVVVLVVLVVVLVVCCVPDDDVVSNVVSVVSNVVSVVVNVCSVVVVVVVPDPDPDDDPPDDPDDDDDDDDDDD

Secondary structure (DSSP, 8-state):
--HHHHHHHHHHHHHHHHHHHHHHHHHHHHHHH---HHHHHHHHHHHHHHHHHHHHHHHHTSTTS-----------------------